Protein AF-A0A7V8YIY7-F1 (afdb_monomer_lite)

pLDDT: mean 87.19, std 11.7, range [58.94, 98.19]

Structure (mmCIF, N/CA/C/O backbone):
data_AF-A0A7V8YIY7-F1
#
_entry.id   AF-A0A7V8YIY7-F1
#
loop_
_atom_site.group_PDB
_atom_site.id
_atom_site.type_symbol
_atom_site.label_atom_id
_atom_site.label_alt_id
_atom_site.label_comp_id
_atom_site.label_asym_id
_atom_site.label_entity_id
_atom_site.label_seq_id
_atom_site.pdbx_PDB_ins_code
_atom_site.Cartn_x
_atom_site.Cartn_y
_atom_site.Cartn_z
_atom_site.occupancy
_atom_site.B_iso_or_equiv
_atom_site.auth_seq_id
_atom_site.auth_comp_id
_atom_site.auth_asym_id
_atom_site.auth_atom_id
_atom_site.pdbx_PDB_model_num
ATOM 1 N N . VAL A 1 1 ? 26.686 9.089 -24.865 1.00 58.94 1 VAL A N 1
ATOM 2 C CA . VAL A 1 1 ? 27.358 9.084 -23.538 1.00 58.94 1 VAL A CA 1
ATOM 3 C C . VAL A 1 1 ? 26.485 9.654 -2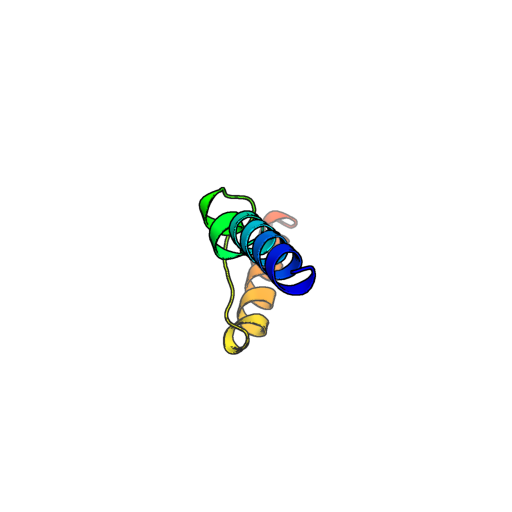2.411 1.00 58.94 1 VAL A C 1
ATOM 5 O O . VAL A 1 1 ? 26.304 8.962 -21.423 1.00 58.94 1 VAL A O 1
ATOM 8 N N . ARG A 1 2 ? 25.866 10.846 -22.548 1.00 61.72 2 ARG A N 1
ATOM 9 C CA . ARG A 1 2 ? 25.016 11.458 -21.491 1.00 61.72 2 ARG A CA 1
ATOM 10 C C . ARG A 1 2 ? 23.772 10.637 -21.098 1.00 61.72 2 ARG A C 1
ATOM 12 O O . ARG A 1 2 ? 23.415 10.624 -19.930 1.00 61.72 2 ARG A O 1
ATOM 19 N N . SER A 1 3 ? 23.144 9.941 -22.051 1.00 65.19 3 SER A N 1
ATOM 20 C CA . SER A 1 3 ? 21.925 9.154 -21.789 1.00 65.19 3 SER A CA 1
ATOM 21 C C . SER A 1 3 ? 22.181 7.855 -21.014 1.00 65.19 3 SER A C 1
ATOM 23 O O . SER A 1 3 ? 21.332 7.457 -20.231 1.00 65.19 3 SER A O 1
ATOM 25 N N . ALA A 1 4 ? 23.345 7.219 -21.188 1.00 69.12 4 ALA A N 1
ATOM 26 C CA . ALA A 1 4 ? 23.687 5.986 -20.469 1.00 69.12 4 ALA A CA 1
ATOM 27 C C . ALA A 1 4 ? 23.864 6.248 -18.964 1.00 69.12 4 ALA A C 1
ATOM 29 O O . ALA A 1 4 ? 23.278 5.563 -18.136 1.00 69.12 4 ALA A O 1
ATOM 30 N N . LYS A 1 5 ? 24.566 7.334 -18.619 1.00 73.00 5 LYS A N 1
ATOM 31 C CA . LYS A 1 5 ? 24.793 7.739 -17.226 1.00 73.00 5 LYS A CA 1
ATOM 32 C C . LYS A 1 5 ? 23.520 8.206 -16.503 1.00 73.00 5 LYS A C 1
ATOM 34 O O . LYS A 1 5 ? 23.472 8.178 -15.283 1.00 73.00 5 LYS A O 1
ATOM 39 N N . LEU A 1 6 ? 22.493 8.640 -17.242 1.00 68.62 6 LEU A N 1
ATOM 40 C CA . LEU A 1 6 ? 21.170 8.937 -16.677 1.00 68.62 6 LEU A CA 1
ATOM 41 C C . LEU A 1 6 ? 20.387 7.658 -16.344 1.00 68.62 6 LEU A C 1
ATOM 43 O O . LEU A 1 6 ? 19.712 7.627 -15.323 1.00 68.62 6 LEU A O 1
ATOM 47 N N . GLY A 1 7 ? 20.501 6.622 -17.184 1.00 74.88 7 GLY A N 1
ATOM 48 C CA . GLY A 1 7 ? 19.908 5.306 -16.924 1.00 74.88 7 GLY A CA 1
ATOM 49 C C . GLY A 1 7 ? 20.498 4.651 -15.676 1.00 74.88 7 GLY A C 1
ATOM 50 O O . GLY A 1 7 ? 19.751 4.252 -14.797 1.00 74.88 7 GLY A O 1
ATOM 51 N N . GLU A 1 8 ? 21.827 4.673 -15.531 1.00 75.50 8 GLU A N 1
ATOM 52 C CA . GLU A 1 8 ? 22.515 4.146 -14.337 1.00 75.50 8 GLU A CA 1
ATOM 53 C C . GLU A 1 8 ? 22.025 4.797 -13.030 1.00 75.50 8 GLU A C 1
ATOM 55 O O . GLU A 1 8 ? 21.821 4.115 -12.028 1.00 75.50 8 GLU A O 1
ATOM 60 N N . VAL A 1 9 ? 21.801 6.117 -13.036 1.00 78.88 9 VAL A N 1
ATOM 61 C CA . VAL A 1 9 ? 21.291 6.845 -11.861 1.00 78.88 9 VAL A CA 1
ATOM 62 C C . VAL A 1 9 ? 19.822 6.513 -11.585 1.00 78.88 9 VAL A C 1
ATOM 64 O O . VAL A 1 9 ? 19.436 6.417 -10.421 1.00 78.88 9 VAL A O 1
ATOM 67 N N . ALA A 1 10 ? 19.004 6.337 -12.626 1.00 73.19 10 ALA A N 1
ATOM 68 C CA . ALA A 1 10 ? 17.607 5.933 -12.475 1.00 73.19 10 ALA A CA 1
ATOM 69 C C . ALA A 1 10 ? 17.497 4.521 -11.876 1.00 73.19 10 ALA A C 1
ATOM 71 O O . ALA A 1 10 ? 16.783 4.333 -10.894 1.00 73.19 10 ALA A O 1
ATOM 72 N N . ASP A 1 11 ? 18.288 3.571 -12.376 1.00 76.12 11 ASP A N 1
ATOM 73 C CA . ASP A 1 11 ? 18.317 2.196 -11.871 1.00 76.12 11 ASP A CA 1
ATOM 74 C C . ASP A 1 11 ? 18.792 2.137 -10.407 1.00 76.12 11 ASP A C 1
ATOM 76 O O . ASP A 1 11 ? 18.232 1.408 -9.580 1.00 76.12 11 ASP A O 1
ATOM 80 N N . GLU A 1 12 ? 19.806 2.935 -10.047 1.00 77.00 12 GLU A N 1
ATOM 81 C CA . GLU A 1 12 ? 20.275 3.049 -8.662 1.00 77.00 12 GLU A CA 1
ATOM 82 C C . GLU A 1 12 ? 19.197 3.650 -7.745 1.00 77.00 12 GLU A C 1
ATOM 84 O O . GLU A 1 12 ? 18.998 3.185 -6.614 1.00 77.00 12 GLU A O 1
ATOM 89 N N . PHE A 1 13 ? 18.488 4.674 -8.228 1.00 77.19 13 PHE A N 1
ATOM 90 C CA . PHE A 1 13 ? 17.399 5.307 -7.497 1.00 77.19 13 PHE A CA 1
ATOM 91 C C . PHE A 1 13 ? 16.251 4.323 -7.252 1.00 77.19 13 PHE A C 1
ATOM 93 O O . PHE A 1 13 ? 15.855 4.158 -6.096 1.00 77.19 13 PHE A O 1
ATOM 100 N N . ASP A 1 14 ? 15.785 3.620 -8.285 1.00 75.00 14 ASP A N 1
ATOM 101 C CA . ASP A 1 14 ? 14.686 2.649 -8.210 1.00 75.00 14 ASP A CA 1
ATOM 102 C C . ASP A 1 14 ? 15.042 1.451 -7.319 1.00 75.00 14 ASP A C 1
ATOM 104 O O . ASP A 1 14 ? 14.238 1.004 -6.495 1.00 75.00 14 ASP A O 1
ATOM 108 N N . THR A 1 15 ? 16.293 0.980 -7.382 1.00 76.19 15 THR A N 1
ATOM 109 C CA . THR A 1 15 ? 16.783 -0.098 -6.507 1.00 76.19 15 THR A CA 1
ATOM 110 C C . THR A 1 15 ? 16.712 0.302 -5.029 1.00 76.19 15 THR A C 1
ATOM 112 O O . THR A 1 15 ? 16.337 -0.504 -4.167 1.00 76.19 15 THR A O 1
ATOM 115 N N . LYS A 1 16 ? 17.042 1.561 -4.709 1.00 77.75 16 LYS A N 1
ATOM 116 C CA . LYS A 1 16 ? 16.965 2.094 -3.341 1.00 77.75 16 LYS A CA 1
ATOM 117 C C . LYS A 1 16 ? 15.528 2.429 -2.910 1.00 77.75 16 LYS A C 1
ATOM 119 O O . LYS A 1 16 ? 15.213 2.229 -1.730 1.00 77.75 16 LYS A O 1
ATOM 124 N N . HIS A 1 17 ? 14.675 2.876 -3.837 1.00 83.94 17 HIS A N 1
ATOM 125 C CA . HIS A 1 17 ? 13.333 3.430 -3.591 1.00 83.94 17 HIS A CA 1
ATOM 126 C C . HIS A 1 17 ? 12.179 2.552 -4.108 1.00 83.94 17 HIS A C 1
ATOM 128 O O . HIS A 1 17 ? 11.129 3.060 -4.492 1.00 83.94 17 HIS A O 1
ATOM 134 N N . SER A 1 18 ? 12.328 1.229 -4.071 1.00 90.56 18 SER A N 1
ATOM 135 C CA . SER A 1 18 ? 11.223 0.305 -4.360 1.00 90.56 18 SER A CA 1
ATOM 136 C C . SER A 1 18 ? 10.277 0.135 -3.164 1.00 90.56 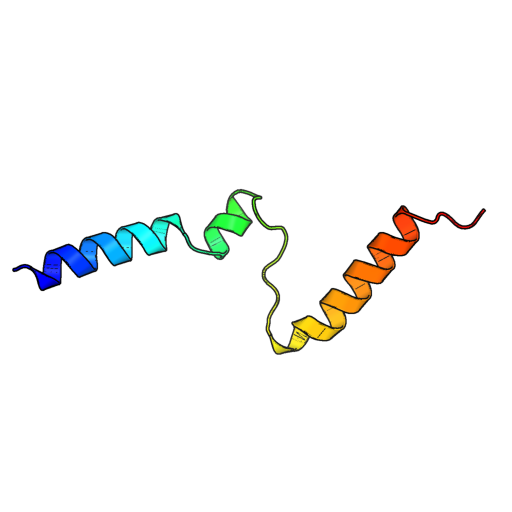18 SER A C 1
ATOM 138 O O . SER A 1 18 ? 10.704 0.077 -2.003 1.00 90.56 18 SER A O 1
ATOM 140 N N . ILE A 1 19 ? 8.976 0.002 -3.440 1.00 89.12 19 ILE A N 1
ATOM 141 C CA . ILE A 1 19 ? 7.939 -0.216 -2.416 1.00 89.12 19 ILE A CA 1
ATOM 142 C C . ILE A 1 19 ? 8.125 -1.581 -1.734 1.00 89.12 19 ILE A C 1
ATOM 144 O O . ILE A 1 19 ? 7.942 -1.711 -0.524 1.00 89.12 19 ILE A O 1
ATOM 148 N N . GLU A 1 20 ? 8.600 -2.584 -2.467 1.00 92.81 20 GLU A N 1
ATOM 149 C CA . GLU A 1 20 ? 8.962 -3.899 -1.942 1.00 92.81 20 GLU A CA 1
ATOM 150 C C . GLU A 1 20 ? 10.103 -3.798 -0.932 1.00 92.81 20 GLU A C 1
ATOM 152 O O . GLU A 1 20 ? 10.088 -4.471 0.099 1.00 92.81 20 GLU A O 1
ATOM 157 N N . ARG A 1 21 ? 11.108 -2.950 -1.194 1.00 93.00 21 ARG A N 1
ATOM 158 C CA . ARG A 1 21 ? 12.174 -2.706 -0.218 1.00 93.00 21 ARG A CA 1
ATOM 159 C C . ARG A 1 21 ? 11.624 -1.997 1.008 1.00 93.00 21 ARG A C 1
ATOM 161 O O . ARG A 1 21 ? 11.956 -2.422 2.111 1.00 93.00 21 ARG A O 1
ATOM 168 N N . ALA A 1 22 ? 10.790 -0.973 0.825 1.00 93.00 22 ALA A N 1
ATOM 169 C CA . ALA A 1 22 ? 10.138 -0.273 1.929 1.00 93.00 22 ALA A CA 1
ATOM 170 C C . ALA A 1 22 ? 9.361 -1.243 2.835 1.00 93.00 22 ALA A C 1
ATOM 172 O O . ALA A 1 22 ? 9.407 -1.099 4.055 1.00 93.00 22 ALA A O 1
ATOM 173 N N . GLN A 1 23 ? 8.723 -2.270 2.261 1.00 95.06 23 GLN A N 1
ATOM 174 C CA . GLN A 1 23 ? 8.076 -3.329 3.033 1.00 95.06 23 GLN A CA 1
ATOM 175 C C . GLN A 1 23 ? 9.099 -4.208 3.766 1.00 95.06 23 GLN A C 1
ATOM 177 O O . GLN A 1 23 ? 8.982 -4.412 4.972 1.00 95.06 23 GLN A O 1
ATOM 182 N N . ARG A 1 24 ? 10.148 -4.684 3.076 1.00 94.19 24 ARG A N 1
ATOM 183 C CA . ARG A 1 24 ? 11.199 -5.530 3.680 1.00 94.19 24 ARG A CA 1
ATOM 184 C C . ARG A 1 24 ? 11.910 -4.870 4.862 1.00 94.19 24 ARG A C 1
ATOM 186 O O . ARG A 1 24 ? 12.295 -5.570 5.791 1.00 94.19 24 ARG A O 1
ATOM 193 N N . VAL A 1 25 ? 12.112 -3.551 4.820 1.00 94.81 25 VAL A N 1
ATOM 194 C CA . VAL A 1 25 ? 12.761 -2.801 5.912 1.00 94.81 25 VAL A CA 1
ATOM 195 C C . VAL A 1 25 ? 11.776 -2.295 6.975 1.00 94.81 25 VAL A C 1
ATOM 197 O O . VAL A 1 25 ? 12.190 -1.602 7.898 1.00 94.81 25 VAL A O 1
ATOM 200 N N . GLY A 1 26 ? 10.483 -2.611 6.850 1.00 94.69 26 GLY A N 1
ATOM 201 C CA . GLY A 1 26 ? 9.449 -2.238 7.819 1.00 94.69 26 GLY A CA 1
ATOM 202 C C . GLY A 1 26 ? 8.985 -0.780 7.751 1.00 94.69 26 GLY A C 1
ATOM 203 O O . GLY A 1 26 ? 8.295 -0.322 8.655 1.00 94.69 26 GLY A O 1
ATOM 204 N N . SER A 1 27 ? 9.337 -0.032 6.700 1.00 94.75 27 SER A N 1
ATOM 205 C CA . SER A 1 27 ? 8.824 1.331 6.493 1.00 94.75 27 SER A CA 1
ATOM 206 C C . SER A 1 27 ? 7.344 1.343 6.104 1.00 94.75 27 SER A C 1
ATOM 208 O O . SER A 1 27 ? 6.634 2.295 6.416 1.00 94.75 27 SER A O 1
ATOM 210 N N . VAL A 1 28 ? 6.872 0.290 5.433 1.00 94.50 28 VAL A N 1
ATOM 211 C CA . VAL A 1 28 ? 5.447 0.052 5.171 1.00 94.50 28 VAL A CA 1
ATOM 212 C C . VAL A 1 28 ? 5.067 -1.358 5.609 1.00 94.50 28 VAL A C 1
ATOM 214 O O . VAL A 1 28 ? 5.895 -2.264 5.594 1.00 94.50 28 VAL A O 1
ATOM 217 N N . HIS A 1 29 ? 3.806 -1.544 5.988 1.00 94.06 29 HIS A N 1
ATOM 218 C CA . HIS A 1 29 ? 3.309 -2.828 6.485 1.00 94.06 29 HIS A CA 1
ATOM 219 C C . HIS A 1 29 ? 2.898 -3.767 5.340 1.00 94.06 29 HIS A C 1
ATOM 221 O O . HIS A 1 29 ? 3.284 -4.934 5.309 1.00 94.06 29 HIS A O 1
ATOM 227 N N . GLU A 1 30 ? 2.130 -3.254 4.376 1.00 94.62 30 GLU A N 1
ATOM 228 C CA . GLU A 1 30 ? 1.527 -4.064 3.319 1.00 94.62 30 GLU A CA 1
ATOM 229 C C . GLU A 1 30 ? 1.449 -3.301 1.995 1.00 94.62 30 GLU A C 1
ATOM 231 O O . GLU A 1 30 ? 1.169 -2.101 1.968 1.00 94.62 30 GLU A O 1
ATOM 236 N N . ILE A 1 31 ? 1.687 -4.021 0.898 1.00 95.62 31 ILE A N 1
ATOM 237 C CA . ILE A 1 31 ? 1.457 -3.553 -0.469 1.00 95.62 31 ILE A CA 1
ATOM 238 C C . ILE A 1 31 ? 0.077 -4.047 -0.891 1.00 95.62 31 ILE A C 1
ATOM 240 O O . ILE A 1 31 ? -0.149 -5.251 -1.011 1.00 95.62 31 ILE A O 1
ATOM 244 N N . VAL A 1 32 ? -0.851 -3.119 -1.111 1.00 96.31 32 VAL A N 1
ATOM 245 C CA . VAL A 1 32 ? -2.256 -3.442 -1.383 1.00 96.31 32 VAL A CA 1
ATOM 246 C C . VAL A 1 32 ? -2.528 -3.364 -2.890 1.00 96.31 32 VAL A C 1
ATOM 248 O O . VAL A 1 32 ? -2.381 -2.288 -3.471 1.00 96.31 32 VAL A O 1
ATOM 251 N N . PRO A 1 33 ? -2.947 -4.469 -3.539 1.00 96.12 33 PRO A N 1
ATOM 252 C CA . PRO A 1 33 ? -3.409 -4.454 -4.923 1.00 96.12 33 PRO A CA 1
ATOM 253 C C . PRO A 1 33 ? -4.575 -3.483 -5.130 1.00 96.12 33 PRO A C 1
ATOM 255 O O . PRO A 1 33 ? -5.430 -3.331 -4.255 1.00 96.12 33 PRO A O 1
ATOM 258 N N . ALA A 1 34 ? -4.624 -2.835 -6.294 1.00 96.56 34 ALA A N 1
ATOM 259 C CA . ALA A 1 34 ? -5.585 -1.765 -6.569 1.00 96.56 34 ALA A CA 1
ATOM 260 C C . ALA A 1 34 ? -7.054 -2.212 -6.434 1.00 96.56 34 ALA A C 1
ATOM 262 O O . ALA A 1 34 ? -7.880 -1.476 -5.896 1.00 96.56 34 ALA A O 1
ATOM 263 N N . ASP A 1 35 ? -7.370 -3.434 -6.859 1.00 97.88 35 ASP A N 1
ATOM 264 C CA . ASP A 1 35 ? -8.691 -4.064 -6.742 1.00 97.88 35 ASP A CA 1
ATOM 265 C C . ASP A 1 35 ? -9.120 -4.317 -5.284 1.00 97.88 35 ASP A C 1
ATOM 267 O O . ASP A 1 35 ? -10.313 -4.338 -4.977 1.00 97.88 35 ASP A O 1
ATOM 271 N N . ARG A 1 36 ? -8.160 -4.440 -4.361 1.00 97.81 36 ARG A N 1
ATOM 272 C CA . ARG A 1 36 ? -8.396 -4.631 -2.921 1.00 97.81 36 ARG A CA 1
ATOM 273 C C . ARG A 1 36 ? -8.311 -3.343 -2.105 1.00 97.81 36 ARG A C 1
ATOM 275 O O . ARG A 1 36 ? -8.594 -3.368 -0.907 1.00 97.81 36 ARG A O 1
ATOM 282 N N . LEU A 1 37 ? -7.974 -2.212 -2.723 1.00 97.25 37 LEU A N 1
ATOM 283 C CA . LEU A 1 37 ? -7.713 -0.967 -1.999 1.00 97.25 37 LEU A CA 1
ATOM 284 C C . LEU A 1 37 ? -8.927 -0.491 -1.191 1.00 97.25 37 LEU A C 1
ATOM 286 O O . LEU A 1 37 ? -8.809 -0.199 -0.003 1.00 97.25 37 LEU A O 1
ATOM 290 N N . ARG A 1 38 ? -10.111 -0.448 -1.814 1.00 97.81 38 ARG A N 1
ATOM 291 C CA . ARG A 1 38 ? -11.343 -0.007 -1.142 1.00 97.81 38 ARG A CA 1
ATOM 292 C C . ARG A 1 38 ? -11.700 -0.876 0.076 1.00 97.81 38 ARG A C 1
ATOM 294 O O . ARG A 1 38 ? -11.860 -0.293 1.148 1.00 97.81 38 ARG A O 1
ATOM 301 N N . PRO A 1 39 ? -11.840 -2.214 -0.036 1.00 98.06 39 PRO A N 1
ATOM 302 C CA . PRO A 1 39 ? -12.162 -3.037 1.129 1.00 98.06 39 PRO A CA 1
ATOM 303 C C . PRO A 1 39 ? -11.080 -2.969 2.216 1.00 98.06 39 PRO A C 1
ATOM 305 O O . PRO A 1 39 ? -11.426 -2.890 3.392 1.00 98.06 39 PRO A O 1
ATOM 308 N N . TYR A 1 40 ? -9.795 -2.902 1.846 1.00 97.94 40 TYR A N 1
ATOM 309 C CA . TYR A 1 40 ? -8.699 -2.770 2.813 1.00 97.94 40 TYR A CA 1
ATOM 310 C C . TYR A 1 40 ? -8.787 -1.477 3.637 1.00 97.94 40 TYR A C 1
ATOM 312 O O . TYR A 1 40 ? -8.647 -1.506 4.859 1.00 97.94 40 TYR A O 1
ATOM 320 N N . LEU A 1 41 ? -9.038 -0.335 2.987 1.00 97.31 41 LEU A N 1
ATOM 321 C CA . LEU A 1 41 ? -9.129 0.957 3.674 1.00 97.31 41 LEU A CA 1
ATOM 322 C C . LEU A 1 41 ? -10.302 1.011 4.660 1.00 97.31 41 LEU A C 1
ATOM 324 O O . LEU A 1 41 ? -10.143 1.547 5.754 1.00 97.31 41 LEU A O 1
ATOM 328 N N . ILE A 1 42 ? -11.457 0.441 4.295 1.00 98.19 42 ILE A N 1
ATOM 329 C CA . ILE A 1 42 ? -12.633 0.376 5.178 1.00 98.19 42 ILE A CA 1
ATOM 330 C C . ILE A 1 42 ? -12.280 -0.369 6.470 1.00 98.19 42 ILE A C 1
ATOM 332 O O . ILE A 1 42 ? -12.468 0.164 7.563 1.00 98.19 42 ILE A O 1
ATOM 336 N N . ASP A 1 43 ? -11.711 -1.565 6.338 1.00 97.81 43 ASP A N 1
ATOM 33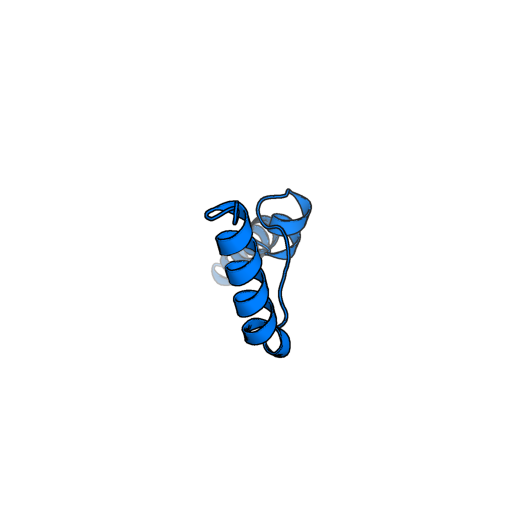7 C CA . ASP A 1 43 ? -11.315 -2.409 7.464 1.00 97.81 43 ASP A CA 1
ATOM 338 C C . ASP A 1 43 ? -10.212 -1.740 8.316 1.00 97.81 43 ASP A C 1
ATOM 340 O O . ASP A 1 43 ? -10.292 -1.697 9.546 1.00 97.81 43 ASP A O 1
ATOM 344 N N . ALA A 1 44 ? -9.216 -1.103 7.686 1.00 96.81 44 ALA A N 1
ATOM 345 C CA . ALA A 1 44 ? -8.158 -0.376 8.394 1.00 96.81 44 ALA A CA 1
ATOM 346 C C . ALA A 1 44 ? -8.701 0.765 9.270 1.00 96.81 44 ALA A C 1
ATOM 348 O O . ALA A 1 44 ? -8.266 0.926 10.417 1.00 96.81 44 ALA A O 1
ATOM 349 N N . VAL A 1 45 ? -9.668 1.528 8.753 1.00 96.88 45 VAL A N 1
ATOM 350 C CA . VAL A 1 45 ? -10.342 2.593 9.506 1.00 96.88 45 VAL A CA 1
ATOM 351 C C . VAL A 1 45 ? -11.168 2.009 10.648 1.00 96.88 45 VAL A C 1
ATOM 353 O O . VAL A 1 45 ? -11.039 2.486 11.772 1.00 96.88 45 VAL A O 1
ATOM 356 N N . GLN A 1 46 ? -11.945 0.949 10.409 1.00 97.31 46 GLN A N 1
ATOM 357 C CA . GLN A 1 46 ? -12.731 0.275 11.451 1.00 97.31 46 GLN A CA 1
ATOM 358 C C . GLN A 1 46 ? -11.848 -0.217 12.605 1.00 97.31 46 GLN A C 1
ATOM 360 O O . GLN A 1 46 ? -12.147 0.059 13.768 1.00 97.31 46 GLN A O 1
ATOM 365 N N . ARG A 1 47 ? -10.706 -0.857 12.306 1.00 96.00 47 ARG A N 1
ATOM 366 C CA . ARG A 1 47 ? -9.719 -1.238 13.332 1.00 96.00 47 ARG A CA 1
ATOM 367 C C . ARG A 1 47 ? -9.178 -0.025 14.088 1.00 96.00 47 ARG A C 1
ATOM 369 O O . ARG A 1 47 ? -8.948 -0.109 15.290 1.00 96.00 47 ARG A O 1
ATOM 376 N N . GLY A 1 48 ? -8.930 1.083 13.391 1.00 95.38 48 GLY A N 1
ATOM 377 C CA . GLY A 1 48 ? -8.503 2.342 14.003 1.00 95.38 48 GLY A CA 1
ATOM 378 C C . GLY A 1 48 ? -9.538 2.899 14.976 1.00 95.38 48 GLY A C 1
ATOM 379 O O . GLY A 1 48 ? -9.189 3.233 16.105 1.00 95.38 48 GLY A O 1
ATOM 380 N N . MET A 1 49 ? -10.807 2.922 14.567 1.00 96.25 49 MET A N 1
ATOM 381 C CA . MET A 1 49 ? -11.924 3.366 15.400 1.00 96.25 49 MET A CA 1
ATOM 382 C C . MET A 1 49 ? -12.075 2.498 16.649 1.00 96.25 49 MET A C 1
ATOM 384 O O . MET A 1 49 ? -12.157 3.046 17.739 1.00 96.25 49 MET A O 1
ATOM 388 N N . ALA A 1 50 ? -12.029 1.169 16.515 1.00 95.56 50 ALA A N 1
ATOM 389 C CA . ALA A 1 50 ? -12.139 0.254 17.653 1.00 95.56 50 ALA A CA 1
ATOM 390 C C . ALA A 1 50 ? -11.011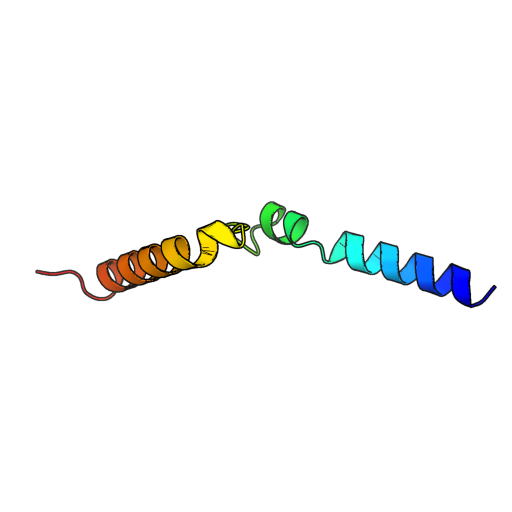 0.441 18.685 1.00 95.56 50 ALA A C 1
ATOM 392 O O . ALA A 1 50 ? -11.236 0.301 19.882 1.00 95.56 50 ALA A O 1
ATOM 393 N N . ARG A 1 51 ? -9.795 0.784 18.234 1.00 95.00 51 ARG A N 1
ATOM 394 C CA . ARG A 1 51 ? -8.680 1.110 19.139 1.00 95.00 51 ARG A CA 1
ATOM 395 C C . ARG A 1 51 ? -8.848 2.465 19.825 1.00 95.00 51 ARG A C 1
ATOM 397 O O . ARG A 1 51 ? -8.425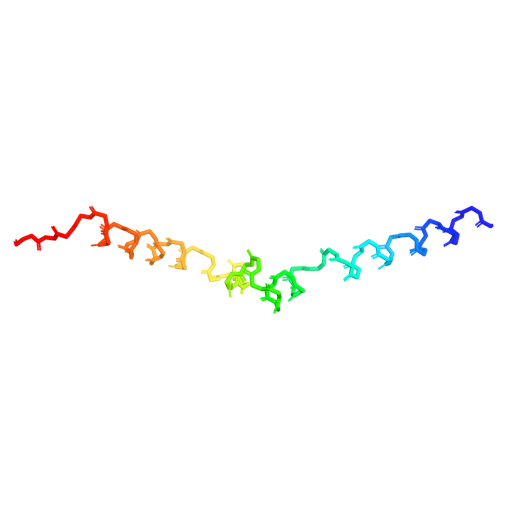 2.614 20.964 1.00 95.00 51 ARG A O 1
ATOM 404 N N . ALA A 1 52 ? -9.385 3.454 19.113 1.00 95.00 52 ALA A N 1
ATOM 405 C CA . ALA A 1 52 ? -9.507 4.826 19.603 1.00 95.00 52 A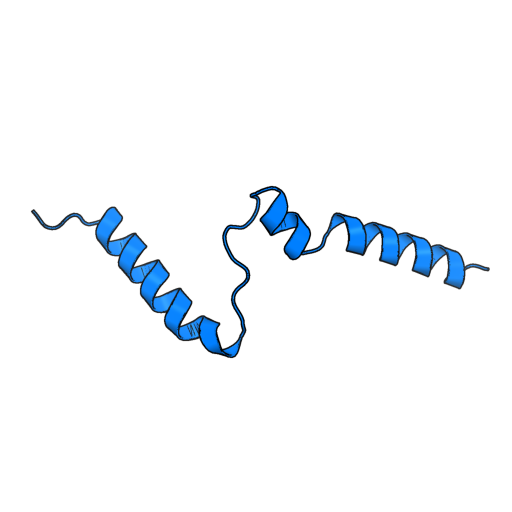LA A CA 1
ATOM 406 C C . ALA A 1 52 ? -10.745 5.045 20.486 1.00 95.00 52 ALA A C 1
ATOM 408 O O . ALA A 1 52 ? -10.727 5.908 21.357 1.00 95.00 52 ALA A O 1
ATOM 409 N N . LEU A 1 53 ? -11.806 4.272 20.256 1.00 88.12 53 LEU A N 1
ATOM 410 C CA . LEU A 1 53 ? -13.074 4.329 20.975 1.00 88.12 53 LEU A CA 1
ATOM 411 C C . LEU A 1 53 ? -13.405 2.931 21.518 1.00 88.12 53 LEU A C 1
ATOM 413 O O . LEU A 1 53 ? -14.268 2.253 20.950 1.00 88.12 53 LEU A O 1
ATOM 417 N N . PRO A 1 54 ? -12.719 2.463 22.577 1.00 74.62 54 PRO A N 1
ATOM 418 C CA . PRO A 1 54 ? -13.140 1.255 23.269 1.00 74.62 54 PRO A CA 1
ATOM 419 C C . PRO A 1 54 ? -14.569 1.477 23.773 1.00 74.62 54 PRO A C 1
ATOM 421 O O . PRO A 1 54 ? -14.820 2.430 24.510 1.00 74.62 54 PRO A O 1
ATOM 424 N N . LEU A 1 55 ? -15.514 0.654 23.319 1.00 70.38 55 LEU A N 1
ATOM 425 C CA . LEU A 1 55 ? -16.850 0.625 23.907 1.00 70.38 55 LEU A CA 1
ATOM 426 C C . LEU A 1 55 ? -16.697 0.031 25.314 1.00 70.38 55 LEU A C 1
ATOM 428 O O . LEU A 1 55 ? -16.192 -1.088 25.429 1.00 70.38 55 LEU A O 1
ATOM 432 N N . GLU A 1 56 ? -17.061 0.796 26.346 1.00 63.12 56 GLU A N 1
ATOM 433 C CA . GLU A 1 56 ? -17.230 0.275 27.713 1.00 63.12 56 GLU A CA 1
ATOM 434 C C . GLU A 1 56 ? -18.452 -0.644 27.810 1.00 63.12 56 GLU A C 1
ATOM 436 O O . GLU A 1 56 ? -19.499 -0.309 27.201 1.00 63.12 56 GLU A O 1
#

Secondary structure (DSSP, 8-state):
-HHHHHHHHHHHHHHHS-HHHHHHTTS-S----GGGHHHHHHHHHHHHHHHHS---

Foldseek 3Di:
DVVVVVVVVVVVVCVVDPPVVCCVVPVDPDDADPVCPVVVVVVVVVVVCCVVDVDD

Sequence (56 aa):
VRSAKLGEVADEFDTKHSIERAQRVGSVHEIVPADRLRPYLIDAVQRGMARALPLE

Radius of gyration: 18.77 Å; chains: 1; bounding box: 45×17×51 Å